Protein AF-A0A7C9EHG7-F1 (afdb_monomer_lite)

Sequence (115 aa):
GAETWAVDFRTQRSKVAVDLESVATHEIGHVLGLAHSSNKDAIMYPSLSPRSKKVDLRVDDVEGVQALYGSNPDFKLSSFLEEEERETSGGGDINLRMGWWPPIFLALAQLIFAL

Structure (mmCIF, N/CA/C/O backbone):
data_AF-A0A7C9EHG7-F1
#
_entry.id   AF-A0A7C9EHG7-F1
#
loop_
_atom_site.group_PDB
_atom_site.id
_atom_site.type_symbol
_atom_site.label_atom_id
_atom_site.label_alt_id
_atom_site.label_comp_id
_atom_site.label_asym_id
_atom_site.label_entity_id
_atom_site.label_seq_id
_atom_site.pdbx_PDB_ins_code
_atom_site.Cartn_x
_atom_site.Cartn_y
_atom_site.Cartn_z
_atom_site.occupancy
_atom_site.B_iso_or_equiv
_atom_site.auth_seq_id
_atom_site.auth_comp_id
_atom_site.auth_asym_id
_atom_site.auth_atom_id
_atom_site.pdbx_PDB_model_num
ATOM 1 N N . GLY A 1 1 ? -23.816 -4.375 8.785 1.00 62.00 1 GLY A N 1
ATOM 2 C CA . GLY A 1 1 ? -23.500 -3.115 9.488 1.00 62.00 1 GLY A CA 1
ATOM 3 C C . GLY A 1 1 ? -22.526 -2.339 8.633 1.00 62.00 1 GLY A C 1
ATOM 4 O O . GLY A 1 1 ? -21.788 -2.984 7.903 1.00 62.00 1 GLY A O 1
ATOM 5 N N . ALA A 1 2 ? -22.557 -1.007 8.664 1.00 77.38 2 ALA A N 1
ATOM 6 C CA . ALA A 1 2 ? -21.602 -0.192 7.914 1.00 77.38 2 ALA A CA 1
ATOM 7 C C . ALA A 1 2 ? -20.191 -0.318 8.512 1.00 77.38 2 ALA A C 1
ATOM 9 O O . ALA A 1 2 ? -20.044 -0.416 9.734 1.00 77.38 2 ALA A O 1
ATOM 10 N N . GLU A 1 3 ? -19.172 -0.326 7.658 1.00 82.19 3 GLU A N 1
ATOM 11 C CA . GLU A 1 3 ? -17.774 -0.348 8.086 1.00 82.19 3 GLU A CA 1
ATOM 12 C C . GLU A 1 3 ? -17.399 0.959 8.796 1.00 82.19 3 GLU A C 1
ATOM 14 O O . GLU A 1 3 ? -17.892 2.039 8.461 1.00 82.19 3 GLU A O 1
ATOM 19 N N . THR A 1 4 ? -16.549 0.863 9.821 1.00 94.56 4 THR A N 1
ATOM 20 C CA . THR A 1 4 ? -16.083 2.032 10.575 1.00 94.56 4 THR A CA 1
ATOM 21 C C . THR A 1 4 ? -14.724 2.467 10.050 1.00 94.56 4 THR A C 1
ATOM 23 O O . THR A 1 4 ? -13.733 1.779 10.277 1.00 94.56 4 THR A O 1
ATOM 26 N N . TRP A 1 5 ? -14.667 3.630 9.411 1.00 95.69 5 TRP A N 1
ATOM 27 C CA . TRP A 1 5 ? -13.432 4.197 8.871 1.00 95.69 5 TRP A CA 1
ATOM 28 C C . TRP A 1 5 ? -12.771 5.158 9.866 1.00 95.69 5 TRP A C 1
ATOM 30 O O . TRP A 1 5 ? -13.454 5.882 10.599 1.00 95.69 5 TRP A O 1
ATOM 40 N N . ALA A 1 6 ? -11.439 5.168 9.898 1.00 96.00 6 ALA A N 1
ATOM 41 C CA . ALA A 1 6 ? -10.632 6.064 10.716 1.00 96.00 6 ALA A CA 1
ATOM 42 C C . ALA A 1 6 ? -9.567 6.767 9.869 1.00 96.00 6 ALA A C 1
ATOM 44 O O . ALA A 1 6 ? 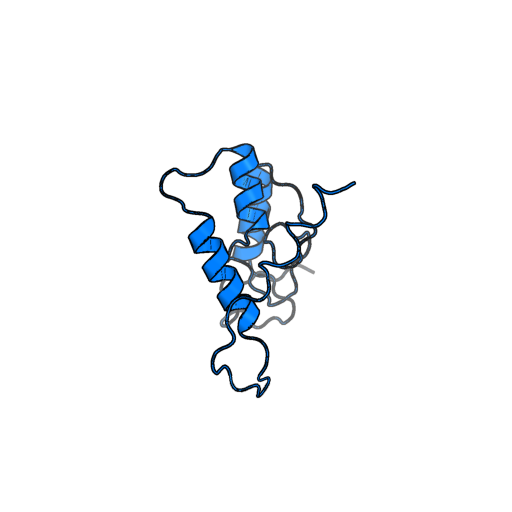-8.848 6.124 9.120 1.00 96.00 6 ALA A O 1
ATOM 45 N N . VAL A 1 7 ? -9.440 8.082 10.046 1.00 94.88 7 VAL A N 1
ATOM 46 C CA . VAL A 1 7 ? -8.258 8.858 9.617 1.00 94.88 7 VAL A CA 1
ATOM 47 C C . VAL A 1 7 ? -7.278 9.082 10.773 1.00 94.88 7 VAL A C 1
ATOM 49 O O . VAL A 1 7 ? -6.090 9.292 10.571 1.00 94.88 7 VAL A O 1
ATOM 52 N N . ASP A 1 8 ? -7.786 9.037 12.008 1.00 94.25 8 ASP A N 1
ATOM 53 C CA . ASP A 1 8 ? -6.991 9.057 13.228 1.00 94.25 8 ASP A CA 1
ATOM 54 C C . ASP A 1 8 ? -7.611 8.090 14.239 1.00 94.25 8 ASP A C 1
ATOM 56 O O . ASP A 1 8 ? -8.741 8.235 14.714 1.00 94.25 8 ASP A O 1
ATOM 60 N N . PHE A 1 9 ? -6.832 7.087 14.603 1.00 95.00 9 PHE A N 1
ATOM 61 C CA . PHE A 1 9 ? -7.186 6.093 15.597 1.00 95.00 9 PHE A CA 1
ATOM 62 C C . PHE A 1 9 ? -7.272 6.630 17.038 1.00 95.00 9 PHE A C 1
ATOM 64 O O . PHE A 1 9 ? -7.780 5.932 17.921 1.00 95.00 9 PHE A O 1
ATOM 71 N N . ARG A 1 10 ? -6.805 7.850 17.320 1.00 94.00 10 ARG A N 1
ATOM 72 C CA . ARG A 1 10 ? -6.987 8.520 18.620 1.00 94.00 10 ARG A CA 1
ATOM 73 C C . ARG A 1 10 ? -8.400 9.071 18.788 1.00 94.00 10 ARG A C 1
ATOM 75 O O . ARG A 1 10 ? -8.909 9.098 19.915 1.00 94.00 10 ARG A O 1
ATOM 82 N N . THR A 1 11 ? -9.034 9.489 17.694 1.00 95.50 11 THR A N 1
ATOM 83 C CA . THR A 1 11 ? -10.401 10.032 17.689 1.00 95.50 11 THR A CA 1
ATOM 84 C C . THR A 1 11 ? -11.429 8.936 17.416 1.00 95.50 11 THR A C 1
ATOM 86 O O . THR A 1 11 ? -12.462 8.891 18.080 1.00 95.50 11 THR A O 1
ATOM 89 N N . GLN A 1 12 ? -11.116 7.980 16.537 1.00 95.69 12 GLN A N 1
ATOM 90 C CA . GLN A 1 12 ? -11.954 6.812 16.279 1.00 95.69 12 GLN A CA 1
ATOM 91 C C . GLN A 1 12 ? -11.602 5.651 1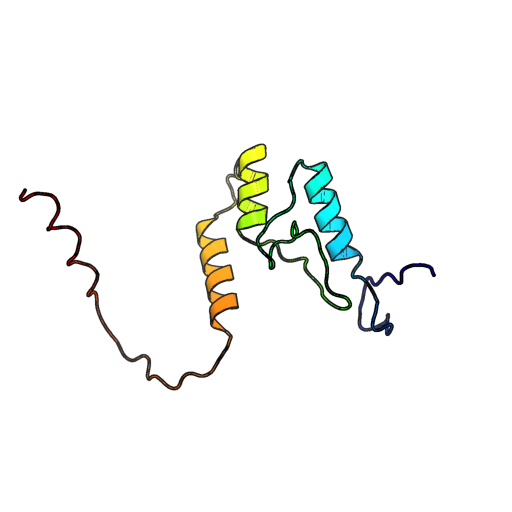7.223 1.00 95.69 12 GLN A C 1
ATOM 93 O O . GLN A 1 12 ? -10.574 4.988 17.073 1.00 95.69 12 GLN A O 1
ATOM 98 N N . ARG A 1 13 ? -12.474 5.386 18.205 1.00 94.56 13 ARG A N 1
ATOM 99 C CA . ARG A 1 13 ? -12.251 4.397 19.280 1.00 94.56 13 ARG A CA 1
ATOM 100 C C . ARG A 1 13 ? -12.786 2.995 18.983 1.00 94.56 13 ARG A C 1
ATOM 102 O O . ARG A 1 13 ? -12.565 2.091 19.788 1.00 94.56 13 ARG A O 1
ATOM 109 N N . SER A 1 14 ? -13.471 2.792 17.857 1.00 95.19 14 SER A N 1
ATOM 110 C CA . SER A 1 14 ? -13.937 1.461 17.462 1.00 95.19 14 SER A CA 1
ATOM 111 C C . SER A 1 14 ? -12.764 0.487 17.305 1.00 95.19 14 SER A C 1
ATOM 113 O O . SER A 1 14 ? -11.787 0.771 16.613 1.00 95.19 14 SER A O 1
ATOM 115 N N . LYS A 1 15 ? -12.872 -0.688 17.938 1.00 94.69 15 LYS A N 1
ATOM 116 C CA . LYS A 1 15 ? -11.862 -1.759 17.857 1.00 94.69 15 LYS A CA 1
ATOM 117 C C . LYS A 1 15 ? -11.784 -2.406 16.475 1.00 94.69 15 LYS A C 1
ATOM 119 O O . LYS A 1 15 ? -10.781 -3.030 16.161 1.00 94.69 15 LYS A O 1
ATOM 124 N N . VAL A 1 16 ? -12.839 -2.258 15.677 1.00 95.12 16 VAL A N 1
ATOM 125 C CA . VAL A 1 16 ? -12.933 -2.790 14.312 1.00 95.12 16 VAL A CA 1
ATOM 126 C C . VAL A 1 16 ? -12.718 -1.702 13.258 1.00 95.12 16 VAL A C 1
ATOM 128 O O . VAL A 1 16 ? -13.051 -1.904 12.098 1.00 95.12 16 VAL A O 1
ATOM 131 N N . ALA A 1 17 ? -12.218 -0.528 13.660 1.00 95.88 17 ALA A N 1
ATOM 132 C CA . ALA A 1 17 ? -11.975 0.555 12.723 1.00 95.88 17 ALA A CA 1
ATOM 133 C C . ALA A 1 17 ? -10.872 0.197 11.721 1.00 95.88 17 ALA A C 1
ATOM 135 O O . ALA A 1 17 ? -9.824 -0.335 12.104 1.00 95.88 17 ALA A O 1
ATOM 136 N N . VAL A 1 18 ? -11.119 0.546 10.464 1.00 95.69 18 VAL A N 1
ATOM 137 C CA . VAL A 1 18 ? -10.204 0.387 9.334 1.00 95.69 18 VAL A CA 1
ATOM 138 C C . VAL A 1 18 ? -9.534 1.730 9.061 1.00 95.69 18 VAL A C 1
ATOM 140 O O . VAL A 1 18 ? -10.205 2.766 9.063 1.00 95.69 18 VAL A O 1
ATOM 143 N N . ASP A 1 19 ? -8.217 1.724 8.871 1.00 96.75 19 ASP A N 1
ATOM 144 C CA . ASP A 1 19 ? -7.465 2.930 8.525 1.00 96.75 19 ASP A CA 1
ATOM 145 C C . ASP A 1 19 ? -7.733 3.317 7.065 1.00 96.75 19 ASP A C 1
ATOM 147 O O . ASP A 1 19 ? -7.447 2.551 6.145 1.00 96.75 19 ASP A O 1
ATOM 151 N N . LEU A 1 20 ? -8.310 4.500 6.859 1.00 96.44 20 LEU A N 1
ATOM 152 C CA . LEU A 1 20 ? -8.696 4.983 5.535 1.00 96.44 20 LEU A CA 1
ATOM 153 C C . LEU A 1 20 ? -7.475 5.243 4.650 1.00 96.44 20 LEU A C 1
ATOM 155 O O . LEU A 1 20 ? -7.532 4.984 3.453 1.00 96.44 20 LEU A O 1
ATOM 159 N N . GLU A 1 21 ? -6.387 5.751 5.230 1.00 97.00 21 GLU A N 1
ATOM 160 C CA . GLU A 1 21 ? -5.163 6.076 4.495 1.00 97.00 21 GLU A CA 1
ATOM 161 C C . GLU A 1 21 ? -4.509 4.805 3.941 1.00 97.00 21 GLU A C 1
ATOM 163 O O . GLU A 1 21 ? -4.179 4.749 2.763 1.00 97.00 21 GLU A O 1
ATOM 168 N N . SER A 1 22 ? -4.424 3.750 4.752 1.00 96.69 22 SER A N 1
ATOM 169 C CA . SER A 1 22 ? -3.882 2.451 4.341 1.00 96.69 22 SER A CA 1
ATOM 170 C C . SER A 1 22 ? -4.683 1.837 3.187 1.00 96.69 22 SER A C 1
ATOM 172 O O . SER A 1 22 ? -4.105 1.398 2.196 1.00 96.69 22 SER A O 1
ATOM 174 N N . VAL A 1 23 ? -6.020 1.843 3.274 1.00 96.88 23 VAL A N 1
ATOM 175 C CA . VAL A 1 23 ? -6.864 1.326 2.182 1.00 96.88 23 VAL A CA 1
ATOM 176 C C . VAL A 1 23 ? -6.739 2.195 0.935 1.00 96.88 23 VAL A C 1
ATOM 178 O O . VAL A 1 23 ? -6.571 1.665 -0.156 1.00 96.88 23 VAL A O 1
ATOM 181 N N . ALA A 1 24 ? -6.766 3.523 1.072 1.00 97.44 24 ALA A N 1
ATOM 182 C CA . ALA A 1 24 ? -6.611 4.413 -0.073 1.00 97.44 24 ALA A CA 1
ATOM 183 C C . ALA A 1 24 ? -5.281 4.172 -0.804 1.00 97.44 24 ALA A C 1
ATOM 185 O O . ALA A 1 24 ? -5.274 4.083 -2.029 1.00 97.44 24 ALA A O 1
ATOM 186 N N . THR A 1 25 ? -4.175 4.007 -0.075 1.00 97.62 25 THR A N 1
ATOM 187 C CA . THR A 1 25 ? -2.865 3.701 -0.666 1.00 97.62 25 THR A CA 1
ATOM 188 C C . THR A 1 25 ? -2.861 2.349 -1.389 1.00 97.62 25 THR A C 1
ATOM 190 O O . THR A 1 25 ? -2.342 2.269 -2.501 1.00 97.62 25 THR A O 1
ATOM 193 N N . HIS A 1 26 ? -3.494 1.314 -0.822 1.00 97.69 26 HIS A N 1
ATOM 194 C CA . HIS A 1 26 ? -3.656 0.002 -1.466 1.00 97.69 26 HIS A CA 1
ATOM 195 C C . HIS A 1 26 ? -4.415 0.102 -2.800 1.00 97.69 26 HIS A C 1
ATOM 197 O O . HIS A 1 26 ? -3.947 -0.365 -3.838 1.00 97.69 26 HIS A O 1
ATOM 203 N N . GLU A 1 27 ? -5.561 0.784 -2.799 1.00 98.12 27 GLU A N 1
ATOM 204 C CA . GLU A 1 27 ? -6.382 0.948 -4.004 1.00 98.12 27 GLU A CA 1
ATOM 205 C C . GLU A 1 27 ? -5.691 1.817 -5.063 1.00 98.12 27 GLU A C 1
ATOM 207 O O . GLU A 1 27 ? -5.796 1.549 -6.260 1.00 98.12 27 GLU A O 1
ATOM 212 N N . ILE A 1 28 ? -4.927 2.835 -4.649 1.00 98.25 28 ILE A N 1
ATOM 213 C CA . ILE A 1 28 ? -4.076 3.602 -5.569 1.00 98.25 28 ILE A CA 1
ATOM 214 C C . ILE A 1 28 ? -3.040 2.680 -6.224 1.00 98.25 28 ILE A C 1
ATOM 216 O O . ILE A 1 28 ? -2.819 2.790 -7.428 1.00 98.25 28 ILE A O 1
ATOM 220 N N . GLY A 1 29 ? -2.455 1.738 -5.481 1.00 97.88 29 GLY A N 1
ATOM 221 C CA . GLY A 1 29 ? -1.571 0.719 -6.044 1.00 97.88 29 GLY A CA 1
ATOM 222 C C . GLY A 1 29 ? -2.246 -0.102 -7.147 1.00 97.88 29 GLY A C 1
ATOM 223 O O . GLY A 1 29 ? -1.673 -0.266 -8.224 1.00 97.88 29 GLY A O 1
ATOM 224 N N . HIS A 1 30 ? -3.497 -0.529 -6.950 1.00 98.50 30 HIS A N 1
ATOM 225 C CA . HIS A 1 30 ? -4.280 -1.191 -8.001 1.00 98.50 30 HIS A CA 1
ATOM 226 C C . HIS A 1 30 ? -4.556 -0.297 -9.212 1.00 98.50 30 HIS A C 1
ATOM 228 O O . HIS A 1 30 ? -4.443 -0.758 -10.348 1.00 98.50 30 HIS A O 1
ATOM 234 N N . VAL A 1 31 ? -4.873 0.984 -8.999 1.00 98.62 31 VAL A N 1
ATOM 235 C CA . VAL A 1 31 ? -5.040 1.963 -10.090 1.00 98.62 31 VAL A CA 1
ATOM 236 C C . VAL A 1 31 ? -3.743 2.131 -10.891 1.00 98.62 31 VAL A C 1
ATOM 238 O O . VAL A 1 31 ? -3.794 2.294 -12.109 1.00 98.62 31 VAL A O 1
ATOM 241 N N . LEU A 1 32 ? -2.587 2.037 -10.229 1.00 98.12 32 LEU A N 1
ATOM 242 C CA . LEU A 1 32 ? -1.259 2.021 -10.851 1.00 98.12 32 LEU A CA 1
ATOM 243 C C . LEU A 1 32 ? -0.878 0.653 -11.453 1.00 98.12 32 LEU A C 1
ATOM 245 O O . LEU A 1 32 ? 0.202 0.512 -12.015 1.00 98.12 32 LEU A O 1
ATOM 249 N N . GLY A 1 33 ? -1.742 -0.359 -11.368 1.00 97.94 33 GLY A N 1
ATOM 250 C CA . GLY A 1 33 ? -1.525 -1.670 -11.982 1.00 97.94 33 GLY A CA 1
ATOM 251 C C . GLY A 1 33 ? -0.766 -2.682 -11.121 1.00 97.94 33 GLY A C 1
ATOM 252 O O . GLY A 1 33 ? -0.388 -3.736 -11.633 1.00 97.94 33 GLY A O 1
ATOM 253 N N . LEU A 1 34 ? -0.558 -2.410 -9.830 1.00 98.25 34 LEU A N 1
ATOM 254 C CA . LEU A 1 34 ? 0.027 -3.384 -8.911 1.00 98.25 34 LEU A CA 1
ATOM 255 C C . LEU A 1 34 ? -0.976 -4.492 -8.575 1.00 98.25 34 LEU A C 1
ATOM 257 O O . LEU A 1 34 ? -2.152 -4.243 -8.292 1.00 98.25 34 LEU A O 1
ATOM 261 N N . ALA A 1 35 ? -0.493 -5.733 -8.583 1.00 98.12 35 ALA A N 1
ATOM 262 C CA . ALA A 1 35 ? -1.228 -6.880 -8.069 1.00 98.12 35 ALA A CA 1
ATOM 263 C C . ALA A 1 35 ? -1.054 -6.999 -6.548 1.00 98.12 35 ALA A C 1
ATOM 265 O O . ALA A 1 35 ? -0.193 -6.355 -5.951 1.00 98.1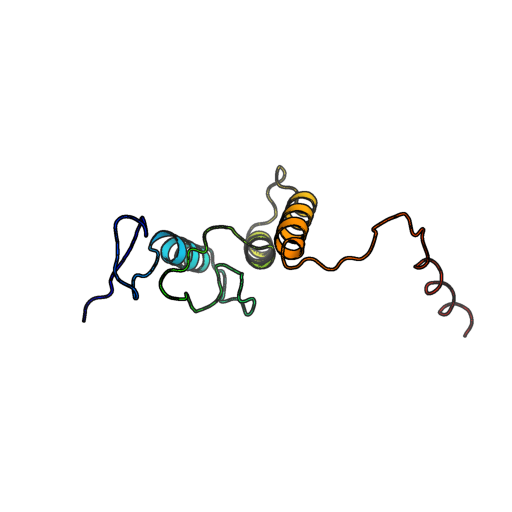2 35 ALA A O 1
ATOM 266 N N . HIS A 1 36 ? -1.861 -7.856 -5.922 1.00 98.25 36 HIS A N 1
ATOM 267 C CA . HIS A 1 36 ? -1.671 -8.188 -4.515 1.00 98.25 36 HIS A CA 1
ATOM 268 C C . HIS A 1 36 ? -0.291 -8.800 -4.254 1.00 98.25 36 HIS A C 1
ATOM 270 O O . HIS A 1 36 ? 0.153 -9.686 -4.989 1.00 98.25 36 HIS A O 1
ATOM 276 N N . SER A 1 37 ? 0.319 -8.394 -3.146 1.00 97.44 37 SER A N 1
ATOM 277 C CA . SER A 1 37 ? 1.556 -8.970 -2.634 1.00 97.44 37 SER A CA 1
ATOM 278 C C . SER A 1 37 ? 1.287 -10.154 -1.705 1.00 97.44 37 SER A C 1
ATOM 280 O O . SER A 1 37 ? 0.296 -10.194 -0.970 1.00 97.44 37 SER A O 1
ATOM 282 N N . SER A 1 38 ? 2.205 -11.122 -1.691 1.00 96.88 38 SER A N 1
ATOM 283 C CA . SER A 1 38 ? 2.270 -12.148 -0.645 1.00 96.88 38 SER A CA 1
ATOM 284 C C . SER A 1 38 ? 3.008 -11.678 0.613 1.00 96.88 38 SER A C 1
ATOM 286 O O . SER A 1 38 ? 2.906 -12.337 1.651 1.00 96.88 38 SER A O 1
ATOM 288 N N . ASN A 1 39 ? 3.754 -10.572 0.534 1.00 95.44 39 ASN A N 1
ATOM 289 C CA . ASN A 1 39 ? 4.439 -9.982 1.674 1.00 95.44 39 ASN A CA 1
ATOM 290 C C . ASN A 1 39 ? 3.404 -9.333 2.602 1.00 95.44 39 ASN A C 1
ATOM 292 O O . ASN A 1 39 ? 2.655 -8.456 2.189 1.00 95.44 39 ASN A O 1
ATOM 296 N N . LYS A 1 40 ? 3.354 -9.773 3.865 1.00 94.12 40 LYS A N 1
ATOM 297 C CA . LYS A 1 40 ? 2.382 -9.275 4.847 1.00 94.12 40 LYS A CA 1
ATOM 298 C C . LYS A 1 40 ? 2.627 -7.841 5.266 1.00 94.12 40 LYS A C 1
ATOM 300 O O . LYS A 1 40 ? 1.690 -7.234 5.775 1.00 94.12 40 LYS A O 1
ATOM 305 N N . ASP A 1 41 ? 3.831 -7.326 5.087 1.00 92.19 41 ASP A N 1
ATOM 306 C CA . ASP A 1 41 ? 4.182 -5.971 5.496 1.00 92.19 41 ASP A CA 1
ATOM 307 C C . ASP A 1 41 ? 3.951 -4.965 4.362 1.00 92.19 41 ASP A C 1
ATOM 309 O O . ASP A 1 41 ? 3.742 -3.788 4.637 1.00 92.19 41 ASP A O 1
ATOM 313 N N . ALA A 1 42 ? 3.890 -5.437 3.111 1.00 95.81 42 ALA A N 1
ATOM 314 C CA . ALA A 1 42 ? 3.609 -4.625 1.931 1.00 95.81 42 ALA A CA 1
ATOM 315 C C . ALA A 1 42 ? 2.214 -3.985 1.986 1.00 95.81 42 ALA A C 1
ATOM 317 O O . ALA A 1 42 ? 1.254 -4.582 2.508 1.00 95.81 42 ALA A O 1
ATOM 318 N N . ILE A 1 43 ? 2.079 -2.790 1.399 1.00 96.88 43 ILE A N 1
ATOM 319 C CA . ILE A 1 43 ? 0.773 -2.135 1.302 1.00 96.88 43 ILE A CA 1
ATOM 320 C C . ILE A 1 43 ? -0.159 -2.915 0.386 1.00 96.88 43 ILE A C 1
ATOM 322 O O . ILE A 1 43 ? -1.353 -2.991 0.661 1.00 96.88 43 ILE A O 1
ATOM 326 N N . MET A 1 44 ? 0.385 -3.590 -0.630 1.00 97.81 44 MET A N 1
ATOM 327 C CA . MET A 1 44 ? -0.386 -4.428 -1.548 1.00 97.81 44 MET A CA 1
ATOM 328 C C . MET A 1 44 ? -0.790 -5.795 -0.972 1.00 97.81 44 MET A C 1
ATOM 330 O O . MET A 1 44 ? -1.379 -6.608 -1.687 1.00 97.81 44 MET A O 1
ATOM 334 N N . TYR A 1 45 ? -0.530 -6.091 0.307 1.00 97.56 45 TYR A N 1
ATOM 335 C CA . TYR A 1 45 ? -1.067 -7.301 0.938 1.00 97.56 45 TYR A CA 1
ATOM 336 C C . TYR A 1 45 ? -2.611 -7.264 0.946 1.00 97.56 45 TYR A C 1
ATOM 338 O O . TYR A 1 45 ? -3.181 -6.271 1.396 1.00 97.56 45 TYR A O 1
ATOM 346 N N . PRO A 1 46 ? -3.325 -8.333 0.539 1.00 96.69 46 PRO A N 1
ATOM 347 C CA . PRO A 1 46 ? -4.780 -8.317 0.315 1.00 96.69 46 PRO A CA 1
ATOM 348 C C . PRO A 1 46 ? -5.637 -8.210 1.587 1.00 96.69 46 PRO A C 1
ATOM 350 O O . PRO A 1 46 ? -6.847 -8.427 1.547 1.00 96.69 46 PRO A O 1
ATOM 353 N N . SER A 1 47 ? -5.033 -7.957 2.749 1.00 94.38 47 SER A N 1
ATOM 354 C CA . SER A 1 47 ? -5.784 -7.798 3.991 1.00 94.38 47 SER A CA 1
ATOM 355 C C . SER A 1 47 ? -5.146 -6.779 4.927 1.00 94.38 47 SER A C 1
ATOM 357 O O . SER A 1 47 ? -3.927 -6.730 5.110 1.00 94.38 47 SER A O 1
ATOM 359 N N . LEU A 1 48 ? -6.004 -5.988 5.568 1.00 92.31 48 LEU A N 1
ATOM 360 C CA . LEU A 1 48 ? -5.624 -5.018 6.582 1.00 92.31 48 LEU A CA 1
ATOM 361 C C . LEU A 1 48 ? -6.207 -5.445 7.928 1.00 92.31 48 LEU A C 1
ATOM 363 O O . LEU A 1 48 ? -7.414 -5.650 8.069 1.00 92.31 48 LEU A O 1
ATOM 367 N N . SER A 1 49 ? -5.347 -5.575 8.935 1.00 93.38 49 SER A N 1
ATOM 368 C CA . SER A 1 49 ? -5.799 -5.859 10.294 1.00 93.38 49 SER A CA 1
ATOM 369 C C . SER A 1 49 ? -6.545 -4.642 10.854 1.00 93.38 49 SER A C 1
ATOM 371 O O . SER A 1 49 ? -6.084 -3.509 10.667 1.00 93.38 49 SER A O 1
ATOM 373 N N . PRO A 1 50 ? -7.654 -4.826 11.592 1.00 94.56 50 PRO A N 1
ATOM 374 C CA . PRO A 1 50 ? -8.298 -3.720 12.283 1.00 94.56 50 PRO A CA 1
ATOM 375 C C . PRO A 1 50 ? -7.292 -2.971 13.143 1.00 94.56 50 PRO A C 1
ATOM 377 O O . PRO A 1 50 ? -6.391 -3.587 13.718 1.00 94.56 50 PRO A O 1
ATOM 380 N N . ARG A 1 51 ? -7.458 -1.651 13.258 1.00 94.62 51 ARG A N 1
ATOM 381 C CA . ARG A 1 51 ? -6.591 -0.811 14.097 1.00 94.62 51 ARG A CA 1
ATOM 382 C C . ARG A 1 51 ? -5.109 -0.797 13.694 1.00 94.62 51 ARG A C 1
ATOM 384 O O . ARG A 1 51 ? -4.307 -0.260 14.457 1.00 94.62 51 ARG A O 1
ATOM 391 N N . SER A 1 52 ? -4.746 -1.348 12.535 1.00 93.69 52 SER A N 1
ATOM 392 C CA . SER A 1 52 ? -3.398 -1.244 11.972 1.00 93.69 52 SER A CA 1
ATOM 393 C C . SER A 1 52 ? -3.324 -0.107 10.959 1.00 93.69 52 SER A C 1
ATOM 395 O O . SER A 1 52 ? -4.302 0.171 10.266 1.00 93.69 52 SER A O 1
ATOM 397 N N .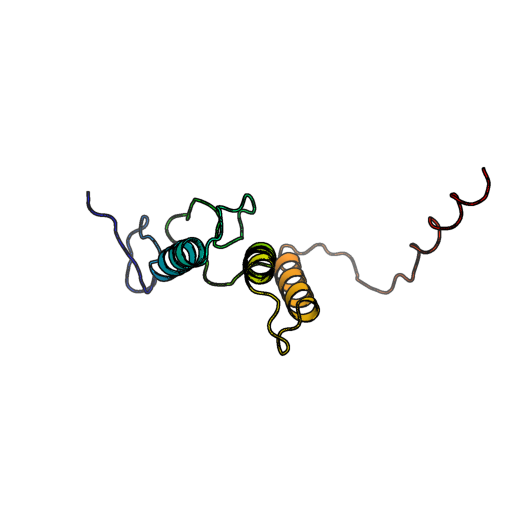 LYS A 1 53 ? -2.171 0.561 10.918 1.00 93.31 53 LYS A N 1
ATOM 398 C CA . LYS A 1 53 ? -1.837 1.575 9.923 1.00 93.31 53 LYS A CA 1
ATOM 399 C C . LYS A 1 53 ? -0.649 1.054 9.119 1.00 93.31 53 LYS A C 1
ATOM 401 O O . LYS A 1 53 ? 0.347 0.663 9.719 1.00 93.31 53 LYS A O 1
ATOM 406 N N . LYS A 1 54 ? -0.781 1.032 7.797 1.00 88.50 54 LYS A N 1
ATOM 407 C CA . LYS A 1 54 ? 0.236 0.616 6.831 1.00 88.50 54 LYS A CA 1
ATOM 408 C C . LYS A 1 54 ? 0.296 1.675 5.743 1.00 88.50 54 LYS A C 1
ATOM 410 O O . LYS A 1 54 ? -0.408 1.588 4.751 1.00 88.50 54 LYS A O 1
ATOM 415 N N . VAL A 1 55 ? 1.043 2.739 5.978 1.00 86.12 55 VAL A N 1
ATOM 416 C CA . VAL A 1 55 ? 1.205 3.806 4.973 1.00 86.12 55 VAL A CA 1
ATOM 417 C C . VAL A 1 55 ? 2.640 3.912 4.491 1.00 86.12 55 VAL A C 1
ATOM 419 O O . VAL A 1 55 ? 2.894 4.497 3.443 1.00 86.12 55 VAL A O 1
ATOM 422 N N . ASP A 1 56 ? 3.560 3.293 5.225 1.00 90.31 56 ASP A N 1
ATOM 423 C CA . ASP A 1 56 ? 4.949 3.197 4.838 1.00 90.31 56 ASP A CA 1
ATOM 424 C C . ASP A 1 56 ? 5.082 2.090 3.793 1.00 90.31 56 ASP A C 1
ATOM 426 O O . ASP A 1 56 ? 4.737 0.931 4.034 1.00 90.31 56 ASP A O 1
ATOM 430 N N . LEU A 1 57 ? 5.563 2.463 2.609 1.00 94.00 57 LEU A N 1
ATOM 431 C CA . LEU A 1 57 ? 5.833 1.511 1.537 1.00 94.00 57 LEU A CA 1
ATOM 432 C C . LEU A 1 57 ? 6.929 0.543 1.983 1.00 94.00 57 LEU A C 1
ATOM 434 O O . LEU A 1 57 ? 7.824 0.923 2.744 1.00 94.00 57 LEU A O 1
ATOM 438 N N . ARG A 1 58 ? 6.864 -0.707 1.534 1.00 95.00 58 ARG A N 1
ATOM 439 C CA . ARG A 1 58 ? 7.955 -1.682 1.674 1.00 95.00 58 ARG A CA 1
ATOM 440 C C . ARG A 1 58 ? 8.692 -1.835 0.349 1.00 95.00 58 ARG A C 1
ATOM 442 O O . ARG A 1 58 ? 8.189 -1.414 -0.695 1.00 95.00 58 ARG A O 1
ATOM 449 N N . VAL A 1 59 ? 9.871 -2.454 0.371 1.00 95.50 59 VAL A N 1
ATOM 450 C CA . VAL A 1 59 ? 10.661 -2.733 -0.844 1.00 95.50 59 VAL A CA 1
ATOM 451 C C . VAL A 1 59 ? 9.828 -3.397 -1.935 1.00 95.50 59 VAL A C 1
ATOM 453 O O . VAL A 1 59 ? 9.905 -2.969 -3.080 1.00 95.50 59 VAL A O 1
ATOM 456 N N . ASP A 1 60 ? 8.972 -4.356 -1.580 1.00 96.06 60 ASP A N 1
ATOM 457 C CA . ASP A 1 60 ? 8.087 -5.046 -2.529 1.00 96.06 60 ASP A CA 1
ATOM 458 C C . ASP A 1 60 ? 7.154 -4.077 -3.288 1.00 96.06 60 ASP A C 1
ATOM 460 O O . ASP A 1 60 ? 7.001 -4.176 -4.506 1.00 96.06 60 ASP A O 1
ATOM 464 N N . ASP A 1 61 ? 6.603 -3.074 -2.597 1.00 96.81 61 ASP A N 1
ATOM 465 C CA . ASP A 1 61 ? 5.734 -2.061 -3.205 1.00 96.81 61 ASP A CA 1
ATOM 466 C C . ASP A 1 61 ? 6.527 -1.138 -4.150 1.00 96.81 61 ASP A C 1
ATOM 468 O O . ASP A 1 61 ? 6.073 -0.796 -5.248 1.00 96.81 61 ASP A O 1
ATOM 472 N N . VAL A 1 62 ? 7.737 -0.745 -3.731 1.00 96.31 62 VAL A N 1
ATOM 473 C CA . VAL A 1 62 ? 8.637 0.130 -4.496 1.00 96.31 62 VAL A CA 1
ATOM 474 C C . VAL A 1 62 ? 9.151 -0.576 -5.749 1.00 96.31 62 VAL A C 1
ATOM 476 O O . VAL A 1 62 ? 9.110 -0.007 -6.840 1.00 96.31 62 VAL A O 1
ATOM 479 N N . GLU A 1 63 ? 9.623 -1.811 -5.618 1.00 95.75 63 GLU A N 1
ATOM 480 C CA . GLU A 1 63 ? 10.090 -2.618 -6.742 1.00 95.75 63 GLU A CA 1
ATOM 481 C C . GLU A 1 63 ? 8.948 -2.900 -7.720 1.00 95.75 63 GLU A C 1
ATOM 483 O O . GLU A 1 63 ? 9.131 -2.744 -8.929 1.00 95.75 63 GLU A O 1
ATOM 488 N N . GLY A 1 64 ? 7.752 -3.218 -7.214 1.00 96.75 64 GLY A N 1
ATOM 489 C CA . GLY A 1 64 ? 6.567 -3.454 -8.033 1.00 96.75 64 GLY A CA 1
ATOM 490 C C . GLY A 1 64 ? 6.218 -2.261 -8.924 1.00 96.75 64 GLY A C 1
ATOM 491 O O . GLY A 1 64 ? 6.050 -2.416 -10.135 1.00 96.75 64 GLY A O 1
ATOM 492 N N . VAL A 1 65 ? 6.158 -1.048 -8.361 1.00 97.44 65 VAL A N 1
ATOM 493 C CA . VAL A 1 65 ? 5.820 0.148 -9.154 1.00 97.44 65 VAL A CA 1
ATOM 494 C C . VAL A 1 65 ? 6.949 0.540 -10.108 1.00 97.44 65 VAL A C 1
ATOM 496 O O . VAL A 1 65 ? 6.693 0.939 -11.246 1.00 97.44 65 VAL A O 1
ATOM 499 N N . GLN A 1 66 ? 8.208 0.370 -9.702 1.00 97.00 66 GLN A N 1
ATOM 500 C CA . GLN A 1 66 ? 9.355 0.660 -10.563 1.00 97.00 66 GLN A CA 1
ATOM 501 C C . GLN A 1 66 ? 9.498 -0.343 -11.709 1.00 97.00 66 GLN A C 1
ATOM 503 O O . GLN A 1 66 ? 9.966 0.035 -12.781 1.00 97.00 66 GLN A O 1
ATOM 508 N N . ALA A 1 67 ? 9.048 -1.587 -11.542 1.00 96.44 67 ALA A N 1
ATOM 509 C CA . ALA A 1 67 ? 8.988 -2.549 -12.637 1.00 96.44 67 ALA A CA 1
ATOM 510 C C . ALA A 1 67 ? 8.012 -2.108 -13.744 1.00 96.44 67 ALA A C 1
ATOM 512 O O . ALA A 1 67 ? 8.235 -2.418 -14.915 1.00 96.44 67 ALA A O 1
ATOM 513 N N . LEU A 1 68 ? 6.956 -1.364 -13.393 1.00 97.44 68 LEU A N 1
ATOM 514 C CA . LEU A 1 68 ? 5.964 -0.857 -14.346 1.00 97.44 68 LEU A CA 1
ATOM 515 C C . LEU A 1 68 ? 6.378 0.468 -14.998 1.00 97.44 68 LEU A C 1
ATOM 517 O O . LEU A 1 68 ? 6.139 0.665 -16.190 1.00 97.44 68 LEU A O 1
ATOM 521 N N . TYR A 1 69 ? 6.988 1.376 -14.234 1.00 97.06 69 TYR A N 1
ATOM 522 C CA . TYR A 1 69 ? 7.191 2.768 -14.661 1.00 97.06 69 TYR A CA 1
ATOM 523 C C . TYR A 1 69 ? 8.657 3.221 -14.706 1.00 97.06 69 TYR A C 1
ATOM 525 O O . TYR A 1 69 ? 8.945 4.324 -15.171 1.00 97.06 69 TYR A O 1
ATOM 533 N N . GLY A 1 70 ? 9.587 2.375 -14.265 1.00 95.44 70 GLY A N 1
ATOM 534 C CA . GLY A 1 70 ? 10.995 2.711 -14.080 1.00 95.44 70 GLY A CA 1
ATOM 535 C C . GLY A 1 70 ? 11.274 3.416 -12.750 1.00 95.44 70 GLY A C 1
ATOM 536 O O . GLY A 1 70 ? 10.384 3.957 -12.090 1.00 95.44 70 GLY A O 1
ATOM 537 N N . SER A 1 71 ? 12.541 3.406 -12.337 1.00 94.00 71 SER A N 1
ATOM 538 C CA . SER A 1 71 ? 12.983 4.093 -11.123 1.00 94.00 71 SER A CA 1
ATOM 539 C C . SER A 1 71 ? 13.062 5.605 -11.332 1.00 94.00 71 SER A C 1
ATOM 541 O O . SER A 1 71 ? 13.522 6.087 -12.369 1.00 94.00 71 SER A O 1
ATOM 543 N N . ASN A 1 72 ? 12.681 6.365 -10.305 1.00 91.75 72 ASN A N 1
ATOM 544 C CA . ASN A 1 72 ? 12.961 7.796 -10.256 1.00 91.75 72 ASN A CA 1
ATOM 545 C C . ASN A 1 72 ? 14.496 8.006 -10.203 1.00 91.75 72 ASN A C 1
ATOM 547 O O . ASN A 1 72 ? 15.139 7.413 -9.335 1.00 91.75 72 ASN A O 1
ATOM 551 N N . PRO A 1 73 ? 15.100 8.831 -11.083 1.00 91.88 73 PRO A N 1
ATOM 552 C CA . PRO A 1 73 ? 16.551 9.060 -11.104 1.00 91.88 73 PRO A CA 1
ATOM 553 C C . PRO A 1 73 ? 17.120 9.614 -9.784 1.00 91.88 73 PRO A C 1
ATOM 555 O O . PRO A 1 73 ? 18.276 9.328 -9.442 1.00 91.88 73 PRO A O 1
ATOM 558 N N . ASP A 1 74 ? 16.305 10.351 -9.026 1.00 94.06 74 ASP A N 1
ATOM 559 C CA . ASP A 1 74 ? 16.664 10.915 -7.722 1.00 94.06 74 ASP A CA 1
ATOM 560 C C . ASP A 1 74 ? 16.413 9.939 -6.561 1.00 94.06 74 ASP A C 1
ATOM 562 O O . ASP A 1 74 ? 16.888 10.157 -5.447 1.00 94.06 74 ASP A O 1
ATOM 566 N N . PHE A 1 75 ? 15.703 8.833 -6.805 1.00 92.56 75 PHE A N 1
ATOM 567 C CA . PHE A 1 75 ? 15.457 7.799 -5.807 1.00 92.56 75 PHE A CA 1
ATOM 568 C C . PHE A 1 75 ? 16.604 6.781 -5.771 1.00 92.56 75 PHE A C 1
ATOM 570 O O . PHE A 1 75 ? 17.078 6.308 -6.807 1.00 92.56 75 PHE A O 1
ATOM 577 N N . LYS A 1 76 ? 17.049 6.409 -4.566 1.00 91.88 76 LYS A N 1
ATOM 578 C CA . LYS A 1 76 ? 18.076 5.381 -4.348 1.00 91.88 76 LYS A CA 1
ATOM 579 C C . LYS A 1 76 ? 17.479 4.214 -3.565 1.00 91.88 76 LYS A C 1
ATOM 581 O O . LYS A 1 76 ? 17.235 4.324 -2.369 1.00 91.88 76 LYS A O 1
ATOM 586 N N . LEU A 1 77 ? 17.292 3.074 -4.231 1.00 88.25 77 LEU A N 1
ATOM 587 C CA . LEU A 1 77 ? 16.758 1.865 -3.592 1.00 88.25 77 LEU A CA 1
ATOM 588 C C . LEU A 1 77 ? 17.671 1.350 -2.468 1.00 88.25 77 LEU A C 1
ATOM 590 O O . LEU A 1 77 ? 17.184 0.889 -1.446 1.00 88.25 77 LEU A O 1
ATOM 594 N N . SER A 1 78 ? 18.992 1.492 -2.610 1.00 90.50 78 SER 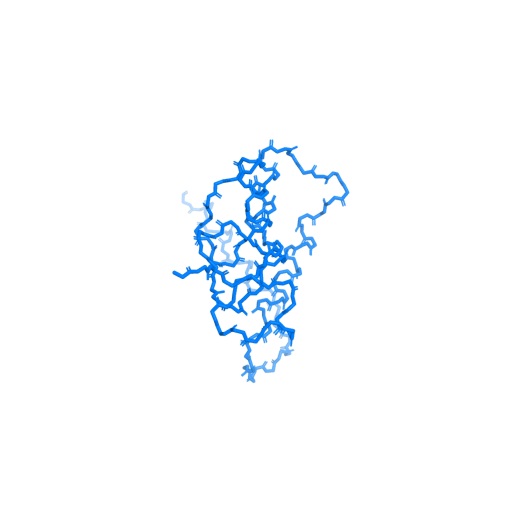A N 1
ATOM 595 C CA . SER A 1 78 ? 19.953 1.044 -1.595 1.00 90.50 78 SER A CA 1
ATOM 596 C C . SER A 1 78 ? 19.778 1.745 -0.246 1.00 90.50 78 SER A C 1
ATOM 598 O O . SER A 1 78 ? 19.811 1.084 0.783 1.00 90.50 78 SER A O 1
ATOM 600 N N . SER A 1 79 ? 19.552 3.064 -0.230 1.00 91.06 79 SER A N 1
ATOM 601 C CA . SER A 1 79 ? 19.327 3.783 1.031 1.00 91.06 79 SER A CA 1
ATOM 602 C C . SER A 1 79 ? 18.001 3.399 1.679 1.00 91.06 79 SER A C 1
ATOM 604 O O . SER A 1 79 ? 17.910 3.383 2.900 1.00 91.06 79 SER A O 1
ATOM 606 N N . PHE A 1 80 ? 16.995 3.077 0.863 1.00 90.44 80 PHE A N 1
ATOM 607 C CA . PHE A 1 80 ? 15.693 2.621 1.339 1.00 90.44 80 PHE A CA 1
ATOM 608 C C . PHE A 1 80 ? 15.778 1.220 1.965 1.00 90.44 80 PHE A C 1
ATOM 610 O O . PHE A 1 80 ? 15.262 0.997 3.055 1.00 90.44 80 PHE A O 1
ATOM 617 N N . LEU A 1 81 ? 16.518 0.303 1.331 1.00 88.81 81 LEU A N 1
ATOM 618 C CA . LEU A 1 81 ? 16.807 -1.031 1.871 1.00 88.81 81 LEU A CA 1
ATOM 619 C C . LEU A 1 81 ? 17.518 -0.958 3.231 1.00 88.81 81 LEU A C 1
ATOM 621 O O . LEU A 1 81 ? 17.140 -1.659 4.166 1.00 88.81 81 LEU A O 1
ATOM 625 N N . GLU A 1 82 ? 18.514 -0.076 3.369 1.00 89.62 82 GLU A N 1
ATOM 626 C CA . GLU A 1 82 ? 19.200 0.131 4.652 1.00 89.62 82 GLU A CA 1
ATOM 627 C C . GLU A 1 82 ? 18.274 0.677 5.753 1.00 89.62 82 GLU A C 1
ATOM 629 O O . GLU A 1 82 ? 18.532 0.472 6.940 1.00 89.62 82 GLU A O 1
ATOM 634 N N . GLU A 1 83 ? 17.239 1.439 5.397 1.00 86.75 83 GLU A N 1
ATOM 635 C CA . GLU A 1 83 ? 16.245 1.945 6.347 1.00 86.75 83 GLU A CA 1
ATOM 636 C C . GLU A 1 83 ? 15.312 0.817 6.811 1.00 86.75 83 GLU A C 1
ATOM 638 O O . GLU A 1 83 ? 15.140 0.626 8.015 1.00 86.75 83 GLU A O 1
ATOM 643 N N . GLU A 1 84 ? 14.819 -0.009 5.885 1.00 84.75 84 GLU A N 1
ATOM 644 C CA . GLU A 1 84 ? 13.950 -1.156 6.188 1.00 84.75 84 GLU A CA 1
ATOM 645 C C . GLU A 1 84 ? 14.656 -2.228 7.051 1.00 84.75 84 GLU A C 1
ATOM 647 O O . GLU A 1 84 ? 14.069 -2.778 7.992 1.00 84.75 84 GLU A O 1
ATOM 652 N N . GLU A 1 85 ? 15.951 -2.478 6.818 1.00 82.56 85 GLU A N 1
ATOM 653 C CA . GLU A 1 85 ? 16.757 -3.370 7.666 1.00 82.56 85 GLU A CA 1
ATOM 654 C C . GLU A 1 85 ? 16.900 -2.845 9.104 1.00 82.56 85 GLU A C 1
ATOM 656 O O . GLU A 1 85 ? 16.865 -3.630 10.061 1.00 82.56 85 GLU A O 1
ATOM 661 N N . ARG A 1 86 ? 17.033 -1.523 9.284 1.00 81.88 86 ARG A N 1
ATOM 662 C CA . ARG A 1 86 ? 17.112 -0.895 10.616 1.00 81.88 86 ARG A CA 1
ATOM 663 C C . ARG A 1 86 ? 15.792 -0.999 11.379 1.00 81.88 86 ARG A C 1
ATOM 665 O O . ARG A 1 86 ? 15.824 -1.204 12.590 1.00 81.88 86 ARG A O 1
ATOM 672 N N . GLU A 1 87 ? 14.649 -0.905 10.703 1.00 73.62 87 GLU A N 1
ATOM 673 C CA . GLU A 1 87 ? 13.339 -1.105 11.343 1.00 73.62 87 GLU A CA 1
ATOM 674 C C . GLU A 1 87 ? 13.143 -2.561 11.790 1.00 73.62 87 GLU A C 1
ATOM 676 O O . GLU A 1 87 ? 12.707 -2.826 12.912 1.00 73.62 87 GLU A O 1
ATOM 681 N N . THR A 1 88 ? 13.533 -3.516 10.942 1.00 63.41 88 THR A N 1
ATOM 682 C CA . THR A 1 88 ? 13.353 -4.956 11.198 1.00 63.41 88 THR A CA 1
ATOM 683 C C . THR A 1 88 ? 14.251 -5.469 12.332 1.00 63.41 88 THR A C 1
ATOM 685 O O . THR A 1 88 ? 13.891 -6.400 13.055 1.00 63.41 88 THR A O 1
ATOM 688 N N . SER A 1 89 ? 15.410 -4.840 12.544 1.00 60.94 89 SER A N 1
ATOM 689 C CA . SER A 1 89 ? 16.376 -5.221 13.585 1.00 60.94 89 SER A CA 1
ATOM 690 C C . SER A 1 89 ? 16.071 -4.656 14.986 1.00 60.94 89 SER A C 1
ATOM 692 O O . SER A 1 89 ? 16.747 -5.017 15.948 1.00 60.94 89 SER A O 1
ATOM 694 N N . GLY A 1 90 ? 15.014 -3.851 15.151 1.00 52.31 90 GLY A N 1
ATOM 695 C CA . GLY A 1 90 ? 14.593 -3.280 16.441 1.00 52.31 90 GLY A CA 1
ATOM 696 C C . GLY A 1 90 ? 13.828 -4.224 17.386 1.00 52.31 90 GLY A C 1
ATOM 697 O O . GLY A 1 90 ? 13.381 -3.796 18.451 1.00 52.31 90 GLY A O 1
ATOM 698 N N . GLY A 1 91 ? 13.644 -5.497 17.022 1.00 49.66 91 GLY A N 1
ATOM 699 C CA . GLY A 1 91 ? 12.857 -6.473 17.780 1.00 49.66 91 GLY A CA 1
ATOM 700 C C . GLY A 1 91 ? 13.689 -7.478 18.580 1.00 49.66 91 GLY A C 1
ATOM 701 O O . GLY A 1 91 ? 13.857 -8.611 18.140 1.00 49.66 91 GLY A O 1
ATOM 702 N N . GLY A 1 92 ? 14.117 -7.103 19.790 1.00 40.47 92 GLY A N 1
ATOM 703 C CA . GLY A 1 92 ? 14.513 -8.050 20.842 1.00 40.47 92 GLY A CA 1
ATOM 704 C C . GLY A 1 92 ? 15.951 -7.915 21.344 1.00 40.47 92 GLY A C 1
ATOM 705 O O . GLY A 1 92 ? 16.909 -8.222 20.640 1.00 40.47 92 GLY A O 1
ATOM 706 N N . ASP A 1 93 ? 16.080 -7.545 22.619 1.00 44.59 93 ASP A N 1
ATOM 707 C CA . ASP A 1 93 ? 17.301 -7.678 23.409 1.00 44.59 93 ASP A CA 1
ATOM 708 C C . ASP A 1 93 ? 17.809 -9.133 23.392 1.00 44.59 93 ASP A C 1
ATOM 710 O O . ASP A 1 93 ? 17.388 -9.974 24.189 1.00 44.59 93 ASP A O 1
ATOM 714 N N . ILE A 1 94 ? 18.773 -9.431 22.520 1.00 49.22 94 ILE A N 1
ATOM 715 C CA . ILE A 1 94 ? 19.754 -10.487 22.766 1.00 49.22 94 ILE A CA 1
ATOM 716 C C . ILE A 1 94 ? 21.025 -9.827 23.291 1.00 49.22 94 ILE A C 1
ATOM 718 O O . ILE A 1 94 ? 21.738 -9.114 22.592 1.00 49.22 94 ILE A O 1
ATOM 722 N N . ASN A 1 95 ? 21.312 -10.068 24.568 1.00 39.12 95 ASN A N 1
ATOM 723 C CA . ASN A 1 95 ? 22.588 -9.751 25.196 1.00 39.12 95 ASN A CA 1
ATOM 724 C C . ASN A 1 95 ? 23.700 -10.588 24.531 1.00 39.12 95 ASN A C 1
ATOM 726 O O . ASN A 1 95 ? 24.104 -11.631 25.040 1.00 39.12 95 ASN A O 1
ATOM 730 N N . LEU A 1 96 ? 24.207 -10.139 23.385 1.00 42.44 96 LEU A N 1
ATOM 731 C CA . LEU A 1 96 ? 25.483 -10.574 22.832 1.00 42.44 96 LEU A CA 1
ATOM 732 C C . LEU A 1 96 ? 26.297 -9.326 22.513 1.00 42.44 96 LEU A C 1
ATOM 734 O O . LEU A 1 96 ? 25.996 -8.553 21.611 1.00 42.44 96 LEU A O 1
ATOM 738 N N . ARG A 1 97 ? 27.329 -9.124 23.333 1.00 43.53 97 ARG A N 1
ATOM 739 C CA . ARG A 1 97 ? 28.327 -8.059 23.236 1.00 43.53 97 ARG A CA 1
ATOM 740 C C . ARG A 1 97 ? 28.840 -7.955 21.796 1.00 43.53 97 ARG A C 1
ATOM 742 O O . ARG A 1 97 ? 29.666 -8.762 21.379 1.00 43.53 97 ARG A O 1
ATOM 749 N N . MET A 1 98 ? 28.389 -6.940 21.065 1.00 41.88 98 MET A N 1
ATOM 750 C CA . MET A 1 98 ? 28.826 -6.650 19.699 1.00 41.88 98 MET A CA 1
ATOM 751 C C . MET A 1 98 ? 30.165 -5.898 19.734 1.00 41.88 98 MET A C 1
ATOM 753 O O . MET A 1 98 ? 30.274 -4.717 19.423 1.00 41.88 98 MET A O 1
ATOM 757 N N . GLY A 1 99 ? 31.194 -6.602 20.207 1.00 41.53 99 GLY A N 1
ATOM 758 C CA . GLY A 1 99 ? 32.592 -6.267 19.987 1.00 41.53 99 GLY A CA 1
ATOM 759 C C . GLY A 1 99 ? 33.108 -7.118 18.832 1.00 41.53 99 GLY A C 1
ATOM 760 O O . GLY A 1 99 ? 33.220 -8.328 18.980 1.00 41.53 99 GLY A O 1
ATOM 761 N N . TRP A 1 100 ? 33.382 -6.465 17.701 1.00 47.97 100 TRP A N 1
ATOM 762 C CA . TRP A 1 100 ? 34.294 -6.887 16.628 1.00 47.97 100 TRP A CA 1
ATOM 763 C C . TRP A 1 100 ? 34.361 -8.377 16.269 1.00 47.97 100 TRP A C 1
ATOM 765 O O . TRP A 1 100 ? 35.145 -9.090 16.888 1.00 47.97 100 TRP A O 1
ATOM 775 N N . TRP A 1 101 ? 33.731 -8.805 15.164 1.00 41.25 101 TRP A N 1
ATOM 776 C CA . TRP A 1 101 ? 34.238 -9.959 14.400 1.00 41.25 101 TRP A CA 1
ATOM 777 C C . TRP A 1 101 ? 34.444 -9.624 12.898 1.00 41.25 101 TRP A C 1
ATOM 779 O O . TRP A 1 101 ? 33.502 -9.136 12.273 1.00 41.25 101 TRP A O 1
ATOM 789 N N . PRO A 1 102 ? 35.664 -9.828 12.332 1.00 38.94 102 PRO A N 1
ATOM 790 C CA . PRO A 1 102 ? 36.070 -9.508 10.945 1.00 38.94 102 PRO A CA 1
ATOM 791 C C . PRO A 1 102 ? 35.718 -10.623 9.916 1.00 38.94 102 PRO A C 1
ATOM 793 O O . PRO A 1 102 ? 35.088 -11.612 10.289 1.00 38.94 102 PRO A O 1
ATOM 796 N N . PRO A 1 103 ? 36.091 -10.497 8.617 1.00 50.00 103 PRO A N 1
ATOM 797 C CA . PRO A 1 103 ? 35.428 -11.160 7.490 1.00 50.00 103 PRO A CA 1
ATOM 798 C C . PRO A 1 103 ? 35.746 -12.659 7.402 1.00 50.00 103 PRO A C 1
ATOM 800 O O . PRO A 1 103 ? 36.851 -13.047 7.036 1.00 50.00 103 PRO A O 1
ATOM 803 N N . ILE A 1 104 ? 34.754 -13.512 7.671 1.00 47.91 104 ILE A N 1
ATOM 804 C CA . ILE A 1 104 ? 34.853 -14.969 7.447 1.00 47.91 104 ILE A CA 1
ATOM 805 C C . ILE A 1 104 ? 34.092 -15.422 6.185 1.00 47.91 104 ILE A C 1
ATOM 807 O O . ILE A 1 104 ? 34.271 -16.543 5.721 1.00 47.91 104 ILE A O 1
ATOM 811 N N . PHE A 1 105 ? 33.355 -14.544 5.501 1.00 50.62 105 PHE A N 1
ATOM 812 C CA . PHE A 1 105 ? 32.688 -14.904 4.238 1.00 50.62 105 PHE A CA 1
ATOM 813 C C . PHE A 1 105 ? 33.538 -14.682 2.976 1.00 50.62 105 PHE A C 1
ATOM 815 O O . PHE A 1 105 ? 33.002 -14.467 1.894 1.00 50.62 105 PHE A O 1
ATOM 822 N N . LEU A 1 106 ? 34.865 -14.811 3.085 1.00 48.56 106 LEU A N 1
ATOM 823 C CA . LEU A 1 106 ? 35.764 -14.936 1.931 1.00 48.56 106 LEU A CA 1
ATOM 824 C C . LEU A 1 106 ? 36.395 -16.339 1.849 1.00 48.56 106 LEU A C 1
ATOM 826 O O . LEU A 1 106 ? 37.595 -16.481 1.653 1.00 48.56 106 LEU A O 1
ATOM 830 N N . ALA A 1 107 ? 35.597 -17.395 2.033 1.00 47.97 107 ALA A N 1
ATOM 831 C CA . ALA A 1 107 ? 36.070 -18.778 1.897 1.00 47.97 107 ALA A CA 1
ATOM 832 C C . ALA A 1 107 ? 35.016 -19.746 1.325 1.00 47.97 107 ALA A C 1
ATOM 834 O O . ALA A 1 107 ? 35.022 -20.930 1.646 1.00 47.97 107 ALA A O 1
ATOM 835 N N . LEU A 1 108 ? 34.121 -19.266 0.452 1.00 48.91 108 LEU A N 1
ATOM 836 C CA . LEU A 1 108 ? 33.264 -20.150 -0.359 1.00 48.91 108 LEU A CA 1
ATOM 837 C C . LEU A 1 108 ? 33.259 -19.826 -1.865 1.00 48.91 108 LEU A C 1
ATOM 839 O O . LEU A 1 108 ? 32.507 -20.431 -2.620 1.00 48.91 108 LEU A O 1
ATOM 843 N N . ALA A 1 109 ? 34.142 -18.930 -2.321 1.00 47.47 109 ALA A N 1
ATOM 844 C CA . ALA A 1 109 ? 34.297 -18.565 -3.735 1.00 47.47 109 ALA A CA 1
ATOM 845 C C . ALA A 1 109 ? 35.500 -19.236 -4.441 1.00 47.47 109 ALA A C 1
ATOM 847 O O . ALA A 1 109 ? 35.803 -18.892 -5.578 1.00 47.47 109 ALA A O 1
ATOM 848 N N . GLN A 1 110 ? 36.187 -20.203 -3.814 1.00 53.34 110 GLN A N 1
ATOM 849 C CA . GLN A 1 110 ? 37.317 -20.925 -4.437 1.00 53.34 110 GLN A CA 1
ATOM 850 C C . GLN A 1 110 ? 37.141 -22.452 -4.542 1.00 53.34 110 GLN A C 1
ATOM 852 O O . GLN A 1 110 ? 38.120 -23.161 -4.745 1.00 53.34 110 GLN A O 1
ATOM 857 N N . LEU A 1 111 ? 35.908 -22.976 -4.483 1.00 50.66 111 LEU A N 1
ATOM 858 C CA . LEU A 1 111 ? 35.641 -24.414 -4.692 1.00 50.66 111 LEU A CA 1
ATOM 859 C C . LEU A 1 111 ? 34.859 -24.735 -5.986 1.00 50.66 111 LEU A C 1
ATOM 861 O O . LEU A 1 111 ? 34.383 -25.849 -6.149 1.00 50.66 111 LEU A O 1
ATOM 865 N N . ILE A 1 112 ? 34.734 -23.790 -6.928 1.00 56.41 112 ILE A N 1
ATOM 866 C CA . ILE A 1 112 ? 34.047 -24.017 -8.225 1.00 56.41 112 ILE A CA 1
ATOM 867 C C . ILE A 1 112 ? 35.014 -23.986 -9.435 1.00 56.41 112 ILE A C 1
ATOM 869 O O . ILE A 1 112 ? 34.606 -24.254 -10.554 1.00 56.41 112 ILE A O 1
ATOM 873 N N . PHE A 1 113 ? 36.323 -23.771 -9.238 1.00 52.75 113 PHE A N 1
ATOM 874 C CA . PHE A 1 113 ? 37.325 -23.810 -10.328 1.00 52.75 113 PHE A CA 1
ATOM 875 C C . PHE A 1 113 ? 38.373 -24.934 -10.200 1.00 52.75 113 PHE A C 1
ATOM 877 O O . PHE A 1 113 ? 39.480 -24.810 -10.719 1.00 52.75 113 PHE A O 1
ATOM 884 N N . ALA A 1 114 ? 38.048 -26.040 -9.524 1.00 52.25 114 ALA A N 1
ATOM 885 C CA . ALA A 1 114 ? 38.941 -27.203 -9.429 1.00 52.25 114 ALA A CA 1
ATOM 886 C C . ALA A 1 114 ? 38.223 -28.568 -9.529 1.00 52.25 114 ALA A C 1
ATOM 888 O O . ALA A 1 114 ? 38.667 -29.537 -8.913 1.00 52.25 114 ALA A O 1
ATOM 889 N N . LEU A 1 115 ? 37.145 -28.647 -10.317 1.00 53.41 115 LEU A N 1
ATOM 890 C CA . LEU A 1 115 ? 36.633 -29.894 -10.902 1.00 53.41 115 LEU A CA 1
ATOM 891 C C . LEU A 1 115 ? 36.380 -29.690 -12.396 1.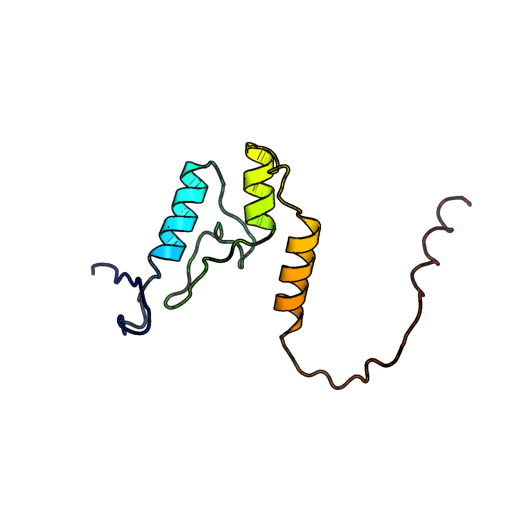00 53.41 115 LEU A C 1
ATOM 893 O O . LEU A 1 115 ? 35.838 -28.616 -12.741 1.00 53.41 115 LEU A O 1
#

Foldseek 3Di:
DDAAEDCDCVVVVDQQYDYPLLVVVLVVLVVLPAAADPDPLASSDPDDDGPDDRNDHDLVSQVRSCVSVNDDPPDDSVVVVVVVVVVVVPPDDDPDPPDDDDDPVPPPPPPPPPD

pLDDT: mean 82.59, std 20.21, range [38.94, 98.62]

Organism: Opuntia streptacantha (NCBI:txid393608)

Radius of gyration: 20.36 Å; chains: 1; bounding box: 62×41×40 Å

InterPro domains:
  IPR001818 Peptidase M10, metallopeptidase [PF00413] (2-70)
  IPR021190 Peptidase M10A [PR00138] (23-48)
  IPR021190 Peptidase M10A [PR00138] (57-70)
  IPR024079 Metallopeptidase, catalytic domain superfamily [G3DSA:3.40.390.10] (1-75)

Secondary structure (DSSP, 8-state):
----EES-TTT---TTPEEHHHHHHHHHHHHTTPPPPS-SSSTTSS---TT----SPPHHHHHHHHHHH---TT--HHHHHHHHHHHHTTS--------------SSSSSSSS--